Protein AF-A0A933X6I8-F1 (afdb_monomer)

Solvent-accessible surface area (backbone atoms only — not comparable to full-atom values): 7456 Å² total; per-residue (Å²): 131,88,83,74,60,67,27,59,54,29,42,54,49,14,51,57,29,46,43,44,98,87,67,83,50,49,63,68,33,39,30,51,12,43,41,28,41,34,48,11,54,51,46,40,55,40,50,52,53,32,30,73,76,62,46,81,55,74,92,39,49,66,59,36,55,57,55,43,69,71,66,46,74,68,62,52,43,54,55,22,52,53,52,46,39,86,79,57,52,67,71,57,64,68,66,59,66,68,97,65,66,60,67,61,52,22,49,54,20,44,50,52,45,51,33,52,51,50,22,50,42,47,76,68,41,89,83,67,83,73,79,79,133

pLDDT: mean 90.08, std 10.58, range [39.41, 98.38]

Foldseek 3Di:
DPDDQPLVVLLVQLVPLLDDPPDFHDLLSNLSSLLSPLVSLLSVVLLVVLCVVQNDDPVCVVVSVVSSVVDDLVVLLVVLVQLLDPPHDVVVVVVPPPDDPSVVSNVSSVVNNVSSVSNCCSPPPPPDGDGRD

Nearest PDB structures (foldseek):
  7rkf-assembly1_R  TM=2.612E-01  e=5.140E+00  Human betaherpesvirus 5

Radius of gyration: 16.88 Å; Cα contacts (8 Å, |Δi|>4): 118; chains: 1; bounding box: 42×28×51 Å

Sequence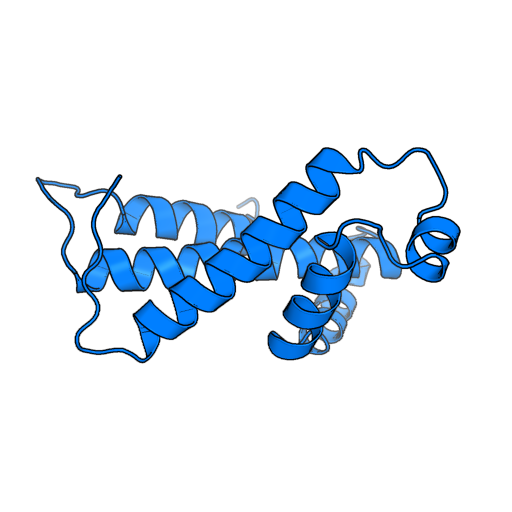 (133 aa):
MKSRALHVDFLLQARKLAARERGSPTQGGLRRATSTAYFALFHFLVDE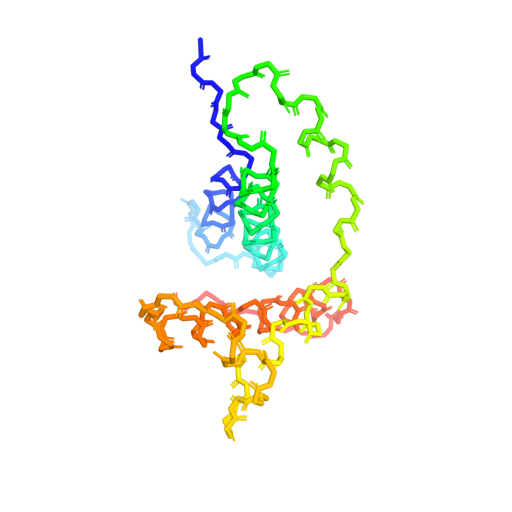AARAHMGSHRARSSARGLLARAFQHTTMVQASKAFSSSPMHPRLQAALGTPVPMELLREVAATFCDLQRARHTADYDPLARFAAD

Secondary structure (DSSP, 8-state):
--PPPHHHHHHHHHHHHHS-SSSSPPHHHHHHHHHHHHHHHHHHHHHHHHHHHH-S-GGGHHHHHHHHTT--HHHHHHHHHHHHSSSPPHHHHHHT-S---HHHHHHHHHHHHHHHHHHHHHHH-TT------

Structure (mmCIF, N/CA/C/O backbone):
data_AF-A0A933X6I8-F1
#
_entry.id   AF-A0A933X6I8-F1
#
loop_
_atom_site.group_PDB
_atom_site.id
_atom_site.type_symbol
_atom_site.label_atom_id
_atom_site.label_alt_id
_atom_site.label_comp_id
_atom_site.label_asym_id
_atom_site.label_entity_id
_atom_site.label_seq_id
_atom_site.pdbx_PDB_ins_code
_atom_site.Cartn_x
_atom_site.Cartn_y
_atom_site.Cartn_z
_atom_site.occupancy
_atom_site.B_iso_or_equiv
_atom_site.auth_seq_id
_atom_site.auth_comp_id
_atom_site.auth_asym_id
_atom_site.auth_atom_id
_atom_site.pdbx_PDB_model_num
ATOM 1 N N . MET A 1 1 ? 24.707 -5.910 10.655 1.00 39.41 1 MET A N 1
ATOM 2 C CA . MET A 1 1 ? 23.226 -5.949 10.694 1.00 39.41 1 MET A CA 1
ATOM 3 C C . MET A 1 1 ? 22.706 -6.160 9.274 1.00 39.41 1 MET A C 1
ATOM 5 O O . MET A 1 1 ? 23.017 -5.341 8.417 1.00 39.41 1 MET A O 1
ATOM 9 N N . LYS A 1 2 ? 22.001 -7.261 8.964 1.00 45.19 2 LYS A N 1
ATOM 10 C CA . LYS A 1 2 ? 21.344 -7.402 7.650 1.00 45.19 2 LYS A CA 1
ATOM 11 C C . LYS A 1 2 ? 20.201 -6.382 7.598 1.00 45.19 2 LYS A C 1
ATOM 13 O O . LYS A 1 2 ? 19.293 -6.455 8.417 1.00 45.19 2 LYS A O 1
ATOM 18 N N . SER A 1 3 ? 20.284 -5.409 6.693 1.00 60.12 3 SER A N 1
ATOM 19 C CA . SER A 1 3 ? 19.200 -4.448 6.463 1.00 60.12 3 SER A CA 1
ATOM 20 C C . SER A 1 3 ? 17.998 -5.209 5.900 1.00 60.12 3 SER A C 1
ATOM 22 O O . SER A 1 3 ? 18.107 -5.867 4.865 1.00 60.12 3 SER A O 1
ATOM 24 N N . ARG A 1 4 ? 16.887 -5.190 6.638 1.00 79.94 4 ARG A N 1
ATOM 25 C CA . ARG A 1 4 ? 15.603 -5.762 6.228 1.00 79.94 4 ARG A CA 1
ATOM 26 C C . ARG A 1 4 ? 14.914 -4.792 5.262 1.00 79.94 4 ARG A C 1
ATOM 28 O O . ARG A 1 4 ? 15.109 -3.584 5.359 1.00 79.94 4 ARG A O 1
ATOM 35 N N . ALA A 1 5 ? 14.164 -5.321 4.296 1.00 89.06 5 ALA A N 1
ATOM 36 C CA . ALA A 1 5 ? 13.440 -4.493 3.337 1.00 89.06 5 ALA A CA 1
ATOM 37 C C . ALA A 1 5 ? 12.276 -3.751 4.016 1.00 89.06 5 ALA A C 1
ATOM 39 O O . ALA A 1 5 ? 11.559 -4.332 4.831 1.00 89.06 5 ALA A O 1
ATOM 40 N N . LEU A 1 6 ? 12.055 -2.492 3.629 1.00 91.19 6 LEU A N 1
ATOM 41 C CA . LEU A 1 6 ? 11.070 -1.600 4.252 1.00 91.19 6 LEU A CA 1
ATOM 42 C C . LEU A 1 6 ? 9.641 -2.174 4.257 1.00 91.19 6 LEU A C 1
ATOM 44 O O . LEU A 1 6 ? 8.928 -2.055 5.249 1.00 91.19 6 LEU A O 1
ATOM 48 N N . HIS A 1 7 ? 9.226 -2.836 3.174 1.00 95.38 7 HIS A N 1
ATOM 49 C CA . HIS A 1 7 ? 7.899 -3.450 3.090 1.00 95.38 7 HIS A CA 1
ATOM 50 C C . HIS A 1 7 ? 7.697 -4.579 4.116 1.00 95.38 7 HIS A C 1
ATOM 52 O O . HIS A 1 7 ? 6.592 -4.751 4.625 1.00 95.38 7 HIS A O 1
ATOM 58 N N . VAL A 1 8 ? 8.760 -5.312 4.477 1.00 96.69 8 VAL A N 1
ATOM 59 C CA . VAL A 1 8 ? 8.704 -6.347 5.524 1.00 96.69 8 VAL A CA 1
ATOM 60 C C . VAL A 1 8 ? 8.524 -5.702 6.894 1.00 96.69 8 VAL A C 1
ATOM 62 O O . VAL A 1 8 ? 7.733 -6.190 7.699 1.00 96.69 8 VAL A O 1
ATOM 65 N N . ASP A 1 9 ? 9.222 -4.596 7.157 1.00 96.38 9 ASP A N 1
ATOM 66 C CA . ASP A 1 9 ? 9.070 -3.860 8.413 1.00 96.38 9 ASP A CA 1
ATOM 67 C C . ASP A 1 9 ? 7.661 -3.282 8.562 1.00 96.38 9 ASP A C 1
ATOM 69 O O . ASP A 1 9 ? 7.052 -3.436 9.622 1.00 96.38 9 ASP A O 1
ATOM 73 N N . PHE A 1 10 ? 7.090 -2.718 7.492 1.00 97.75 10 PHE A N 1
ATOM 74 C CA . PHE A 1 10 ? 5.693 -2.289 7.504 1.00 97.75 10 PHE A CA 1
ATOM 75 C C . PHE A 1 10 ? 4.729 -3.453 7.727 1.00 97.75 10 PHE A C 1
ATOM 77 O O . PHE A 1 10 ? 3.838 -3.336 8.563 1.00 97.75 10 PHE A O 1
ATOM 84 N N . LEU A 1 11 ? 4.914 -4.599 7.067 1.00 97.50 11 LEU A N 1
ATOM 85 C CA . LEU A 1 11 ? 4.022 -5.744 7.265 1.00 97.50 11 LEU A CA 1
ATOM 86 C C . LEU A 1 11 ? 4.055 -6.251 8.715 1.00 97.50 11 LEU A C 1
ATOM 88 O O . LEU A 1 11 ? 3.012 -6.523 9.311 1.00 97.50 11 LEU A O 1
ATOM 92 N N . LEU A 1 12 ? 5.247 -6.348 9.306 1.00 96.06 12 LEU A N 1
ATOM 93 C CA . LEU A 1 12 ? 5.403 -6.730 10.709 1.00 96.06 12 LEU A CA 1
ATOM 94 C C . LEU A 1 12 ? 4.768 -5.700 11.645 1.00 96.06 12 LEU A C 1
ATOM 96 O O . LEU A 1 12 ? 4.102 -6.078 12.607 1.00 96.06 12 LEU A O 1
ATOM 100 N N . GLN A 1 13 ? 4.942 -4.411 11.360 1.00 96.00 13 GLN A N 1
ATOM 101 C CA . GLN A 1 13 ? 4.344 -3.346 12.153 1.00 96.00 13 GLN A CA 1
ATOM 102 C C . GLN A 1 13 ? 2.815 -3.348 12.056 1.00 96.00 13 GLN A C 1
ATOM 104 O O . GLN A 1 13 ? 2.148 -3.196 13.076 1.00 96.00 13 GLN A O 1
ATOM 109 N N . ALA A 1 14 ? 2.250 -3.573 10.868 1.00 96.38 14 ALA A N 1
ATOM 110 C CA . ALA A 1 14 ? 0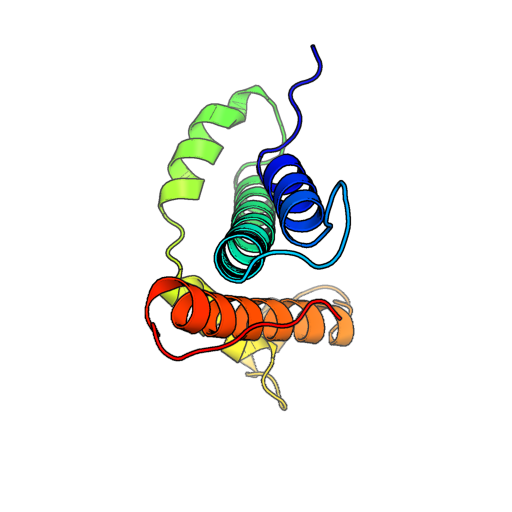.809 -3.698 10.677 1.00 96.38 14 ALA A CA 1
ATOM 111 C C . ALA A 1 14 ? 0.235 -4.840 11.526 1.00 96.38 14 ALA A C 1
ATOM 113 O O . ALA A 1 14 ? -0.734 -4.636 12.251 1.00 96.38 14 ALA A O 1
ATOM 114 N N . ARG A 1 15 ? 0.893 -6.007 11.523 1.00 95.12 15 ARG A N 1
ATOM 115 C CA . ARG A 1 15 ? 0.502 -7.154 12.360 1.00 95.12 15 ARG A CA 1
ATOM 116 C C . ARG A 1 15 ? 0.557 -6.831 13.850 1.00 95.12 15 ARG A C 1
ATOM 118 O O . ARG A 1 15 ? -0.367 -7.174 14.572 1.00 95.12 15 ARG A O 1
ATOM 125 N N . LYS A 1 16 ? 1.606 -6.142 14.308 1.00 93.50 16 LYS A N 1
ATOM 126 C CA . LYS A 1 16 ? 1.722 -5.715 15.713 1.00 93.50 16 LYS A CA 1
ATOM 127 C C . LYS A 1 16 ? 0.637 -4.726 16.124 1.00 93.50 16 LYS A C 1
ATOM 129 O O . LYS A 1 16 ? 0.179 -4.788 17.250 1.00 93.50 16 LYS A O 1
ATOM 134 N N . LEU A 1 17 ? 0.251 -3.816 15.232 1.00 93.44 17 LEU A N 1
ATOM 135 C CA . LEU A 1 17 ? -0.808 -2.835 15.486 1.00 93.44 17 LEU A CA 1
ATOM 136 C C . LEU A 1 17 ? -2.207 -3.468 15.468 1.00 93.44 17 LEU A C 1
ATOM 138 O O . LEU A 1 17 ? -3.096 -3.001 16.180 1.00 93.44 17 LEU A O 1
ATOM 142 N N . ALA A 1 18 ? -2.396 -4.505 14.647 1.00 93.69 18 ALA A N 1
ATOM 143 C CA . ALA A 1 18 ? -3.621 -5.297 14.600 1.00 93.69 18 ALA A CA 1
ATOM 144 C C . ALA A 1 18 ? -3.729 -6.265 15.789 1.00 93.69 18 ALA A C 1
ATOM 146 O O . ALA A 1 18 ? -4.825 -6.539 16.261 1.00 93.69 18 ALA A O 1
ATOM 147 N N . ALA A 1 19 ? -2.606 -6.762 16.305 1.00 89.00 19 ALA A N 1
ATOM 148 C CA . ALA A 1 19 ? -2.564 -7.550 17.528 1.00 89.00 19 ALA A CA 1
ATOM 149 C C . ALA A 1 19 ? -2.643 -6.640 18.769 1.00 89.00 19 ALA A C 1
ATOM 151 O O . ALA A 1 19 ? -2.155 -5.512 18.760 1.00 89.00 19 ALA A O 1
ATOM 152 N N . ARG A 1 20 ? -3.209 -7.120 19.884 1.00 75.75 20 ARG A N 1
ATOM 153 C CA . ARG A 1 20 ? -3.013 -6.460 21.189 1.00 75.75 20 ARG A CA 1
ATOM 154 C C . ARG A 1 20 ? -1.951 -7.221 21.967 1.00 75.75 20 ARG A C 1
ATOM 156 O O . ARG A 1 20 ? -2.011 -8.440 22.066 1.00 75.75 20 ARG A O 1
ATOM 163 N N . GLU A 1 21 ? -1.042 -6.499 22.613 1.00 60.62 21 GLU A N 1
ATOM 164 C CA . GLU A 1 21 ? -0.102 -7.128 23.547 1.00 60.62 21 GLU A CA 1
ATOM 165 C C . GLU A 1 21 ? -0.782 -7.499 24.885 1.00 60.62 21 GLU A C 1
ATOM 167 O O . GLU A 1 21 ? -0.288 -8.383 25.576 1.00 60.62 21 GLU A O 1
ATOM 172 N N . ARG A 1 22 ? -1.950 -6.905 25.224 1.00 66.88 22 ARG A N 1
ATOM 173 C CA . ARG A 1 22 ? -2.861 -7.300 26.335 1.00 66.88 22 ARG A CA 1
ATOM 174 C C . ARG A 1 22 ? -4.359 -6.967 26.038 1.00 66.88 22 ARG A C 1
ATOM 176 O O . ARG A 1 22 ? -4.864 -5.952 26.510 1.00 66.88 22 ARG A O 1
ATOM 183 N N . GLY A 1 23 ? -5.078 -7.751 25.197 1.00 71.88 23 GLY A N 1
ATOM 184 C CA . GLY A 1 23 ? -6.565 -7.751 24.952 1.00 71.88 23 GLY A CA 1
ATOM 185 C C . GLY A 1 23 ? -7.117 -7.433 23.506 1.00 71.88 23 GLY A C 1
ATOM 186 O O . GLY A 1 23 ? -6.567 -7.941 22.554 1.00 71.88 23 GLY A O 1
ATOM 187 N N . SER A 1 24 ? -8.198 -6.651 23.281 1.00 82.00 24 SER A N 1
ATOM 188 C CA . SER A 1 24 ? -8.710 -6.156 21.962 1.00 82.00 24 SER A CA 1
ATOM 189 C C .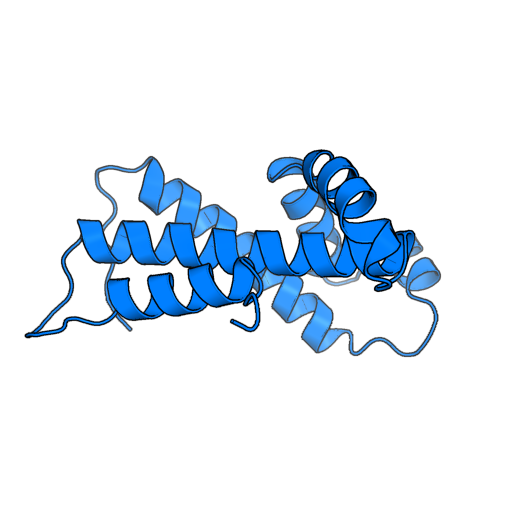 SER A 1 24 ? -8.109 -4.826 21.417 1.00 82.00 24 SER A C 1
ATOM 191 O O . SER A 1 24 ? -8.241 -3.787 22.068 1.00 82.00 24 SER A O 1
ATOM 193 N N . PRO A 1 25 ? -7.462 -4.770 20.241 1.00 88.69 25 PRO A N 1
ATOM 194 C CA . PRO A 1 25 ? -6.769 -3.570 19.725 1.00 88.69 25 PRO A CA 1
ATOM 195 C C . PRO A 1 25 ? -7.644 -2.298 19.695 1.00 88.69 25 PRO A C 1
ATOM 197 O O . PRO A 1 25 ? -8.863 -2.353 19.534 1.00 88.69 25 PRO A O 1
ATOM 200 N N . THR A 1 26 ? -7.027 -1.123 19.877 1.00 92.62 26 THR A N 1
ATOM 201 C CA . THR A 1 26 ? -7.756 0.160 19.849 1.00 92.62 26 THR A CA 1
ATOM 202 C C . THR A 1 26 ? -8.153 0.535 18.420 1.00 92.62 26 THR A C 1
ATOM 204 O O . THR A 1 26 ? -7.492 0.135 17.465 1.00 92.62 26 THR A O 1
ATOM 207 N N . GLN A 1 27 ? -9.180 1.380 18.252 1.00 94.25 27 GLN A N 1
ATOM 208 C CA . GLN A 1 27 ? -9.549 1.905 16.926 1.00 94.25 27 GLN A CA 1
ATOM 209 C C . GLN A 1 27 ? -8.382 2.632 16.243 1.00 94.25 27 GLN A C 1
ATOM 211 O O . GLN A 1 27 ? -8.158 2.452 15.049 1.00 94.25 27 GLN A O 1
ATOM 216 N N . GLY A 1 28 ? -7.598 3.407 17.001 1.00 94.31 28 GLY A N 1
ATOM 217 C CA . GLY A 1 28 ? -6.384 4.041 16.484 1.00 94.31 28 GLY A CA 1
ATOM 218 C C . GLY A 1 28 ? -5.348 3.017 16.011 1.00 94.31 28 GLY A C 1
ATOM 219 O O . GLY A 1 28 ? -4.791 3.170 14.927 1.00 94.31 28 GLY A O 1
ATOM 220 N N . GLY A 1 29 ? -5.137 1.942 16.779 1.00 94.69 29 GLY A N 1
ATOM 221 C CA . GLY A 1 29 ? -4.264 0.829 16.400 1.00 94.69 29 GLY A CA 1
ATOM 222 C C . GLY A 1 29 ? -4.710 0.158 15.103 1.00 94.69 29 GLY A C 1
ATOM 223 O O . GLY A 1 29 ? -3.912 0.046 14.180 1.00 94.69 29 GLY A O 1
ATOM 224 N N . LEU A 1 30 ? -5.995 -0.183 14.985 1.00 95.75 30 LEU A N 1
ATOM 225 C CA . LEU A 1 30 ? -6.570 -0.830 13.800 1.00 95.75 30 LEU A CA 1
ATOM 226 C C . LEU A 1 30 ? -6.519 0.051 12.545 1.00 95.75 30 LEU A C 1
ATOM 228 O O . LEU A 1 30 ? -6.151 -0.420 11.467 1.00 95.75 30 LEU A O 1
ATOM 232 N N . ARG A 1 31 ? -6.812 1.350 12.677 1.00 96.94 31 ARG A N 1
ATOM 233 C CA . ARG A 1 31 ? -6.662 2.316 11.576 1.00 96.94 31 ARG A CA 1
ATOM 234 C C . ARG A 1 31 ? -5.212 2.382 11.107 1.00 96.94 31 ARG A C 1
ATOM 236 O O . ARG A 1 31 ? -4.930 2.236 9.921 1.00 96.94 31 ARG A O 1
ATOM 243 N N . ARG A 1 32 ? -4.268 2.509 12.047 1.00 96.62 32 ARG A N 1
ATOM 244 C CA . ARG A 1 32 ? -2.833 2.521 11.732 1.00 96.62 32 ARG A CA 1
ATOM 245 C C . ARG A 1 32 ? -2.357 1.194 11.154 1.00 96.62 32 ARG A C 1
ATOM 247 O O . ARG A 1 32 ? -1.523 1.224 10.254 1.00 96.62 32 ARG A O 1
ATOM 254 N N . ALA A 1 33 ? -2.869 0.062 11.627 1.00 96.81 33 ALA A N 1
ATOM 255 C CA . ALA A 1 33 ? -2.581 -1.254 11.072 1.00 96.81 33 ALA A CA 1
ATOM 256 C C . ALA A 1 33 ? -3.008 -1.329 9.603 1.00 96.81 33 ALA A C 1
ATOM 258 O O . ALA A 1 33 ? -2.194 -1.688 8.757 1.00 96.81 33 ALA A O 1
ATOM 259 N N . THR A 1 34 ? -4.232 -0.888 9.297 1.00 97.31 34 THR A N 1
ATOM 260 C CA . THR A 1 34 ? -4.796 -0.851 7.939 1.00 97.31 34 THR A CA 1
ATOM 261 C C . THR A 1 34 ? -3.936 -0.008 6.997 1.00 97.31 34 THR A C 1
ATOM 263 O O . THR A 1 34 ? -3.471 -0.498 5.965 1.00 97.31 34 THR A O 1
ATOM 266 N N . SER A 1 35 ? -3.634 1.239 7.373 1.00 97.81 35 SER A N 1
ATOM 267 C CA . SER A 1 35 ? -2.801 2.124 6.548 1.00 97.81 35 SER A CA 1
ATOM 268 C C . SER A 1 35 ? -1.381 1.575 6.378 1.00 97.81 35 SER A C 1
ATOM 270 O O . SER A 1 35 ? -0.789 1.678 5.305 1.00 97.81 35 SER A O 1
ATOM 272 N N . THR A 1 36 ? -0.839 0.929 7.412 1.00 98.06 36 THR A N 1
ATOM 273 C CA . THR A 1 36 ? 0.505 0.336 7.379 1.00 98.06 36 THR A CA 1
ATOM 274 C C . THR A 1 36 ? 0.555 -0.932 6.518 1.00 98.06 36 THR A C 1
ATOM 276 O O . THR A 1 36 ? 1.535 -1.135 5.803 1.00 98.06 36 THR A O 1
ATOM 279 N N . ALA A 1 37 ? -0.499 -1.756 6.512 1.00 98.12 37 ALA A N 1
ATOM 280 C CA . ALA A 1 37 ? -0.622 -2.910 5.620 1.00 98.12 37 ALA A CA 1
ATOM 281 C C . ALA A 1 37 ? -0.656 -2.472 4.147 1.00 98.12 37 ALA A C 1
ATOM 283 O O . ALA A 1 37 ? 0.039 -3.052 3.312 1.00 98.12 37 ALA A O 1
ATOM 284 N N . TYR A 1 38 ? -1.376 -1.386 3.843 1.00 98.38 38 TYR A N 1
ATOM 285 C CA . TYR A 1 38 ? -1.328 -0.766 2.519 1.00 98.38 38 TYR A CA 1
ATOM 286 C C . TYR A 1 38 ? 0.093 -0.328 2.138 1.00 98.38 38 TYR A C 1
ATOM 288 O O . TYR A 1 38 ? 0.565 -0.657 1.049 1.00 98.38 38 TYR A O 1
ATOM 296 N N . PHE A 1 39 ? 0.804 0.379 3.026 1.00 98.00 39 PHE A N 1
ATOM 297 C CA . PHE A 1 39 ? 2.179 0.804 2.745 1.00 98.00 39 PHE A CA 1
ATOM 298 C C . PHE A 1 39 ? 3.130 -0.379 2.547 1.00 98.00 39 PHE A C 1
ATOM 300 O O . PHE A 1 39 ? 4.017 -0.301 1.697 1.00 98.00 39 PHE A O 1
ATOM 307 N N . ALA A 1 40 ? 2.932 -1.488 3.265 1.00 98.25 40 ALA A N 1
ATOM 308 C CA . ALA A 1 40 ? 3.699 -2.709 3.050 1.00 98.25 40 ALA A CA 1
ATOM 309 C C . ALA A 1 40 ? 3.544 -3.221 1.610 1.00 98.25 40 ALA A C 1
ATOM 311 O O . ALA A 1 40 ? 4.544 -3.380 0.911 1.00 98.25 40 ALA A O 1
ATOM 312 N N . LEU A 1 41 ? 2.307 -3.408 1.136 1.00 98.00 41 LEU A N 1
ATOM 313 C CA . LEU A 1 41 ? 2.064 -3.890 -0.225 1.00 98.00 41 LEU A CA 1
ATOM 314 C C . LEU A 1 41 ? 2.530 -2.879 -1.287 1.00 98.00 41 LEU A C 1
ATOM 316 O O . LEU A 1 41 ? 3.156 -3.269 -2.269 1.00 98.00 41 LEU A O 1
ATOM 320 N N . PHE A 1 42 ? 2.301 -1.580 -1.068 1.00 98.00 42 PHE A N 1
ATOM 321 C CA . PHE A 1 42 ? 2.793 -0.518 -1.950 1.00 98.00 42 PHE A CA 1
ATOM 322 C C . PHE A 1 42 ? 4.313 -0.577 -2.117 1.00 98.00 42 PHE A C 1
ATOM 324 O O . PHE A 1 42 ? 4.809 -0.666 -3.239 1.00 98.00 42 PHE A O 1
ATOM 331 N N . HIS A 1 43 ? 5.064 -0.588 -1.015 1.00 97.25 43 HIS A N 1
ATOM 332 C CA . HIS A 1 43 ? 6.523 -0.619 -1.078 1.00 97.25 43 HIS A CA 1
ATOM 333 C C . HIS A 1 43 ? 7.077 -1.953 -1.583 1.00 97.25 43 HIS A C 1
ATOM 335 O O . HIS A 1 43 ? 8.175 -1.965 -2.135 1.00 97.25 43 HIS A O 1
ATOM 341 N N . PHE A 1 44 ? 6.344 -3.057 -1.419 1.00 97.44 44 PHE A N 1
ATOM 342 C CA . PHE A 1 44 ? 6.697 -4.333 -2.035 1.00 97.44 44 PHE A CA 1
ATOM 343 C C . PHE A 1 44 ? 6.608 -4.241 -3.563 1.00 97.44 44 PHE A C 1
ATOM 345 O O . PHE A 1 44 ? 7.609 -4.450 -4.241 1.00 97.44 44 PHE A O 1
ATOM 352 N N . LEU A 1 45 ? 5.456 -3.829 -4.103 1.00 96.88 45 LEU A N 1
ATOM 353 C CA . LEU A 1 45 ? 5.255 -3.718 -5.553 1.00 96.88 45 LEU A CA 1
ATOM 354 C C . LEU A 1 45 ? 6.210 -2.706 -6.201 1.00 96.88 45 LEU A C 1
ATOM 356 O O . LEU A 1 45 ? 6.705 -2.943 -7.301 1.00 96.88 45 LEU A O 1
ATOM 360 N N . VAL A 1 46 ? 6.503 -1.597 -5.517 1.00 97.12 46 VAL A N 1
ATOM 361 C CA . VAL A 1 46 ? 7.484 -0.607 -5.987 1.00 97.12 46 VAL A CA 1
ATOM 362 C C . VAL A 1 46 ? 8.905 -1.180 -6.009 1.00 97.12 46 VAL A C 1
ATOM 364 O O . VAL A 1 46 ? 9.632 -0.937 -6.973 1.00 97.12 46 VAL A O 1
ATOM 367 N N . ASP A 1 47 ? 9.317 -1.940 -4.986 1.00 95.81 47 ASP A N 1
ATOM 368 C CA . ASP A 1 47 ? 10.645 -2.575 -4.965 1.00 95.81 47 ASP A CA 1
ATOM 369 C C . ASP A 1 47 ? 10.770 -3.622 -6.081 1.00 95.81 47 ASP A C 1
ATOM 371 O O . ASP A 1 47 ? 11.751 -3.600 -6.826 1.00 95.81 47 ASP A O 1
ATOM 375 N N . GLU A 1 48 ? 9.753 -4.469 -6.268 1.00 95.19 48 GLU A N 1
ATOM 376 C CA . GLU A 1 48 ? 9.710 -5.460 -7.351 1.00 95.19 48 GLU A CA 1
ATOM 377 C C . GLU A 1 48 ? 9.764 -4.796 -8.732 1.00 95.19 48 GLU A C 1
ATOM 379 O O . GLU A 1 48 ? 10.600 -5.153 -9.565 1.00 95.19 48 GLU A O 1
ATOM 384 N N . ALA A 1 49 ? 8.959 -3.756 -8.964 1.00 94.75 49 ALA A N 1
ATOM 385 C CA . ALA A 1 49 ? 8.980 -3.022 -10.224 1.00 94.75 49 ALA A CA 1
ATOM 386 C C . ALA A 1 49 ? 10.343 -2.354 -10.470 1.00 94.75 49 ALA A C 1
ATOM 388 O O . ALA A 1 49 ? 10.893 -2.443 -11.571 1.00 94.75 49 ALA A O 1
ATOM 389 N N . ALA A 1 50 ? 10.941 -1.726 -9.454 1.00 95.94 50 ALA A N 1
ATOM 390 C CA . ALA A 1 50 ? 12.247 -1.089 -9.592 1.00 95.94 50 ALA A CA 1
ATOM 391 C C . ALA A 1 50 ? 13.373 -2.105 -9.858 1.00 95.94 50 ALA A C 1
ATOM 393 O O . ALA A 1 50 ? 14.296 -1.823 -10.631 1.00 95.94 50 ALA A O 1
ATOM 394 N N . ARG A 1 51 ? 13.303 -3.295 -9.250 1.00 94.94 51 ARG A N 1
ATOM 395 C CA . ARG A 1 51 ? 14.229 -4.410 -9.506 1.00 94.94 51 ARG A CA 1
ATOM 396 C C . ARG A 1 51 ? 14.055 -4.996 -10.897 1.00 94.94 51 ARG A C 1
ATOM 398 O O . ARG A 1 51 ? 15.067 -5.280 -11.530 1.00 94.94 51 ARG A O 1
ATOM 405 N N . ALA A 1 52 ? 12.826 -5.129 -11.384 1.00 93.12 52 ALA A N 1
ATOM 406 C CA . ALA A 1 52 ? 12.563 -5.600 -12.739 1.00 93.12 52 ALA A CA 1
ATOM 407 C C . ALA A 1 52 ? 13.176 -4.660 -13.795 1.00 93.12 52 ALA A C 1
ATOM 409 O O . ALA A 1 52 ? 13.765 -5.128 -14.763 1.00 93.12 52 ALA A O 1
ATOM 410 N N . HIS A 1 53 ? 13.121 -3.340 -13.575 1.00 93.31 53 HIS A N 1
ATOM 411 C CA . HIS A 1 53 ? 13.631 -2.351 -14.536 1.00 93.31 53 HIS A CA 1
ATOM 412 C C . HIS A 1 53 ? 15.144 -2.113 -14.452 1.00 93.31 53 HIS A C 1
ATOM 414 O O . HIS A 1 53 ? 15.791 -1.860 -15.464 1.00 93.31 53 HIS A O 1
ATOM 420 N N . MET A 1 54 ? 15.729 -2.145 -13.251 1.00 93.81 54 MET A N 1
ATOM 421 C CA . MET A 1 54 ? 17.133 -1.756 -13.038 1.00 93.81 54 MET A CA 1
ATOM 422 C C . MET A 1 54 ? 18.006 -2.867 -12.454 1.00 93.81 54 MET A C 1
ATOM 424 O O . MET A 1 54 ? 19.184 -2.643 -12.159 1.00 93.81 54 MET A O 1
ATOM 428 N N . GLY A 1 55 ? 17.466 -4.070 -12.289 1.00 93.88 55 GLY A N 1
ATOM 429 C CA . GLY A 1 55 ? 18.138 -5.203 -11.668 1.00 93.88 55 GLY A CA 1
ATOM 430 C C . GLY A 1 55 ? 18.291 -5.077 -10.148 1.00 93.88 55 GLY A C 1
ATOM 431 O O . GLY A 1 55 ? 18.157 -4.009 -9.541 1.00 93.88 55 GLY A O 1
ATOM 432 N N . SER A 1 56 ? 18.644 -6.197 -9.517 1.00 93.31 56 SER A N 1
ATOM 433 C CA . SER A 1 56 ? 18.758 -6.325 -8.054 1.00 93.31 56 SER A CA 1
ATOM 434 C C . SER A 1 56 ? 20.154 -6.033 -7.489 1.00 93.31 56 SER A C 1
ATOM 436 O O . SER A 1 56 ? 20.332 -6.047 -6.270 1.00 93.31 56 SER A O 1
ATOM 438 N N . HIS A 1 57 ? 21.148 -5.727 -8.333 1.00 93.88 57 HIS A N 1
ATOM 439 C CA . HIS A 1 57 ? 22.524 -5.491 -7.882 1.00 93.88 57 HIS A CA 1
ATOM 440 C C . HIS A 1 57 ? 22.606 -4.324 -6.880 1.00 93.88 57 HIS A C 1
ATOM 442 O O . HIS A 1 57 ? 21.926 -3.302 -7.038 1.00 93.88 57 HIS A O 1
ATOM 448 N N . ARG A 1 58 ? 23.449 -4.452 -5.844 1.00 89.94 58 ARG A N 1
ATOM 449 C CA . ARG A 1 58 ? 23.565 -3.455 -4.762 1.00 89.94 58 ARG A CA 1
ATOM 450 C C . ARG A 1 58 ? 23.972 -2.077 -5.281 1.00 89.94 58 ARG A C 1
ATOM 452 O O . ARG A 1 58 ? 23.408 -1.092 -4.826 1.00 89.94 58 ARG A O 1
ATOM 459 N N . ALA A 1 59 ? 24.859 -2.008 -6.274 1.00 93.81 59 ALA A N 1
ATOM 460 C CA . ALA A 1 59 ? 25.296 -0.739 -6.869 1.00 93.81 59 ALA A CA 1
ATOM 461 C C . ALA A 1 59 ? 24.146 0.089 -7.482 1.00 93.81 59 ALA A C 1
ATOM 463 O O . ALA A 1 59 ? 24.276 1.295 -7.649 1.00 93.81 59 ALA A O 1
ATOM 464 N N . ARG A 1 60 ? 23.000 -0.539 -7.791 1.00 93.69 60 ARG A N 1
ATOM 465 C CA . ARG A 1 60 ? 21.813 0.127 -8.350 1.00 93.69 60 ARG A CA 1
ATOM 466 C C . ARG A 1 60 ? 20.833 0.614 -7.267 1.00 93.69 60 ARG A C 1
ATOM 468 O O . ARG A 1 60 ? 19.764 1.106 -7.611 1.00 93.69 60 ARG A O 1
ATOM 475 N N . SER A 1 61 ? 21.145 0.486 -5.969 1.00 91.19 61 SER A N 1
ATOM 476 C CA . SER A 1 61 ? 20.198 0.805 -4.883 1.00 91.19 61 SER A CA 1
ATOM 477 C C . SER A 1 61 ? 19.740 2.262 -4.881 1.00 91.19 61 SER A C 1
ATOM 479 O O . SER A 1 61 ? 18.550 2.516 -4.725 1.00 91.19 61 SER A O 1
ATOM 481 N N . SER A 1 62 ? 20.651 3.214 -5.097 1.00 93.00 62 SER A N 1
ATOM 482 C CA . SER A 1 62 ? 20.306 4.641 -5.130 1.00 93.00 62 SER A CA 1
ATOM 483 C C . SER A 1 62 ? 19.429 4.979 -6.336 1.00 93.00 62 SER A C 1
ATOM 485 O O . SER A 1 62 ? 18.430 5.677 -6.190 1.00 93.00 62 SER A O 1
ATOM 487 N N . ALA A 1 63 ? 19.735 4.406 -7.505 1.00 94.38 63 ALA A N 1
ATOM 488 C CA . ALA A 1 63 ? 18.898 4.541 -8.695 1.00 94.38 63 ALA A CA 1
ATOM 489 C C . ALA A 1 63 ? 17.493 3.957 -8.463 1.00 94.38 63 ALA A C 1
ATOM 491 O O . ALA A 1 63 ? 16.505 4.614 -8.780 1.00 94.38 63 ALA A O 1
ATOM 492 N N . ARG A 1 64 ? 17.383 2.777 -7.823 1.00 95.00 64 ARG A N 1
ATOM 493 C CA . ARG A 1 64 ? 16.086 2.194 -7.415 1.00 95.00 64 ARG A CA 1
ATOM 494 C C . ARG A 1 64 ? 15.320 3.104 -6.466 1.00 95.00 64 ARG A C 1
ATOM 496 O O . ARG A 1 64 ? 14.120 3.255 -6.646 1.00 95.00 64 ARG A O 1
ATOM 503 N N . GLY A 1 65 ? 16.000 3.759 -5.527 1.00 92.50 65 GLY A N 1
ATOM 504 C CA . GLY A 1 65 ? 15.386 4.763 -4.657 1.00 92.50 65 GLY A CA 1
ATOM 505 C C . GLY A 1 65 ? 14.811 5.959 -5.423 1.00 92.50 65 GLY A C 1
ATOM 506 O O . GLY A 1 65 ? 13.723 6.423 -5.094 1.00 92.50 65 GLY A O 1
ATOM 507 N N . LEU A 1 66 ? 15.496 6.432 -6.469 1.00 95.19 66 LEU A N 1
ATOM 508 C CA . LEU A 1 66 ? 14.990 7.509 -7.328 1.00 95.19 66 LEU A CA 1
ATOM 509 C C . LEU A 1 66 ? 13.781 7.058 -8.156 1.00 95.19 66 LEU A C 1
ATOM 511 O O . LEU A 1 66 ? 12.762 7.745 -8.155 1.00 95.19 66 LEU A O 1
ATOM 515 N N . LEU A 1 67 ? 13.854 5.886 -8.796 1.00 95.94 67 LEU A N 1
ATOM 516 C CA . LEU A 1 67 ? 12.732 5.336 -9.564 1.00 95.94 67 LEU A CA 1
ATOM 517 C C . LEU A 1 67 ? 11.518 5.050 -8.672 1.00 95.94 67 LEU A C 1
ATOM 519 O O . LEU A 1 67 ? 10.393 5.339 -9.064 1.00 95.94 67 LEU A O 1
ATOM 523 N N . ALA A 1 68 ? 11.734 4.553 -7.452 1.00 94.81 68 ALA A N 1
ATOM 524 C CA . ALA A 1 68 ? 10.669 4.288 -6.489 1.00 94.81 68 ALA A CA 1
ATOM 525 C C . ALA A 1 68 ? 9.809 5.532 -6.197 1.00 94.81 68 ALA A C 1
ATOM 527 O O . ALA A 1 68 ? 8.607 5.408 -5.982 1.00 94.81 68 ALA A O 1
ATOM 528 N N . ARG A 1 69 ? 10.395 6.737 -6.246 1.00 94.69 69 ARG A N 1
ATOM 529 C CA . ARG A 1 69 ? 9.670 8.005 -6.046 1.00 94.69 69 ARG A CA 1
ATOM 530 C C . ARG A 1 69 ? 8.759 8.387 -7.213 1.00 94.69 69 ARG A C 1
ATOM 532 O O . ARG A 1 69 ? 7.894 9.236 -7.028 1.00 94.69 69 ARG A O 1
ATOM 539 N N . ALA A 1 70 ? 8.947 7.795 -8.392 1.00 96.00 70 ALA A N 1
ATOM 540 C CA . ALA A 1 70 ? 8.087 8.039 -9.548 1.00 96.00 70 ALA A CA 1
ATOM 541 C C . ALA A 1 70 ? 6.736 7.309 -9.440 1.00 96.00 70 ALA A C 1
ATOM 543 O O . ALA A 1 70 ? 5.788 7.656 -10.143 1.00 96.00 70 ALA A O 1
ATOM 544 N N . PHE A 1 71 ? 6.624 6.312 -8.557 1.00 96.94 71 PHE A N 1
ATOM 545 C CA . PHE A 1 71 ? 5.383 5.577 -8.354 1.00 96.94 71 PHE A CA 1
ATOM 546 C C . PHE A 1 71 ? 4.3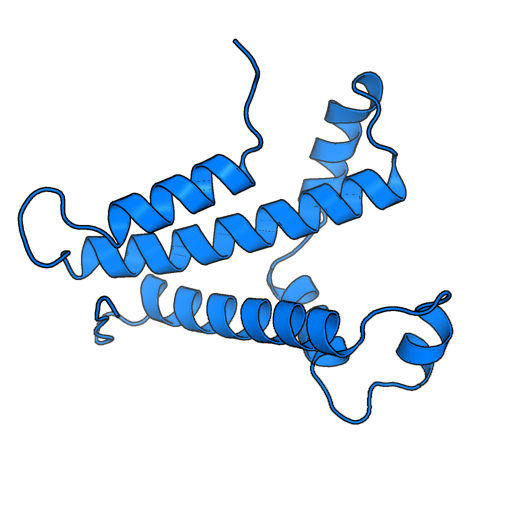98 6.386 -7.512 1.00 96.94 71 PHE A C 1
ATOM 548 O O . PHE A 1 71 ? 4.691 6.799 -6.392 1.00 96.94 71 PHE A O 1
ATOM 555 N N . GLN A 1 72 ? 3.197 6.577 -8.053 1.00 97.38 72 GLN A N 1
ATOM 556 C CA . GLN A 1 72 ? 2.110 7.299 -7.400 1.00 97.38 72 GLN A CA 1
ATOM 557 C C . GLN A 1 72 ? 0.984 6.339 -7.012 1.00 97.38 72 GLN A C 1
ATOM 559 O O . GLN A 1 72 ? 0.576 5.490 -7.806 1.00 97.38 72 GLN A O 1
ATOM 564 N N . HIS A 1 73 ? 0.429 6.518 -5.811 1.00 95.25 73 HIS A N 1
ATOM 565 C CA . HIS A 1 73 ? -0.674 5.707 -5.280 1.00 95.25 73 HIS A CA 1
ATOM 566 C C . HIS A 1 73 ? -1.890 5.651 -6.218 1.00 95.25 73 HIS A C 1
ATOM 568 O O . HIS A 1 73 ? -2.498 4.598 -6.403 1.00 95.25 73 HIS A O 1
ATOM 574 N N . THR A 1 74 ? -2.267 6.785 -6.812 1.00 94.94 74 THR A N 1
ATOM 575 C CA . THR A 1 74 ? -3.392 6.881 -7.753 1.00 94.94 74 THR A CA 1
ATOM 576 C C . THR A 1 74 ? -3.106 6.115 -9.039 1.00 94.94 74 THR A C 1
ATOM 578 O O . THR A 1 74 ? -3.930 5.320 -9.472 1.00 94.94 74 THR A O 1
ATOM 581 N N . THR A 1 75 ? -1.924 6.275 -9.626 1.00 96.12 75 THR A N 1
ATOM 582 C CA . THR A 1 75 ? -1.545 5.551 -10.847 1.00 96.12 75 THR A CA 1
ATOM 583 C C . THR A 1 75 ? -1.508 4.041 -10.617 1.00 96.12 75 THR A C 1
ATOM 585 O O . THR A 1 75 ? -2.049 3.279 -11.417 1.00 96.12 75 THR A O 1
ATOM 588 N N . MET A 1 76 ? -0.951 3.594 -9.488 1.00 96.44 76 MET A N 1
ATOM 589 C CA . MET A 1 76 ? -0.880 2.169 -9.152 1.00 96.44 76 MET A CA 1
ATOM 590 C C . MET A 1 76 ? -2.257 1.533 -8.938 1.00 96.44 76 MET A C 1
ATOM 592 O O . MET A 1 76 ? -2.469 0.398 -9.367 1.00 96.44 76 MET A O 1
ATOM 596 N N . VAL A 1 77 ? -3.219 2.247 -8.337 1.00 95.38 77 VAL A N 1
ATOM 597 C CA . VAL A 1 77 ? -4.579 1.701 -8.176 1.00 95.38 77 VAL A CA 1
ATOM 598 C C . VAL A 1 77 ? -5.296 1.570 -9.515 1.00 95.38 77 VAL A C 1
ATOM 600 O O . VAL A 1 77 ? -6.001 0.591 -9.731 1.00 95.38 77 VAL A O 1
ATOM 603 N N . GLN A 1 78 ? -5.100 2.517 -10.440 1.00 93.19 78 GLN A N 1
ATOM 604 C CA . GLN A 1 78 ? -5.699 2.426 -11.775 1.00 93.19 78 GLN A CA 1
ATOM 605 C C . GLN A 1 78 ? -5.093 1.278 -12.584 1.00 93.19 78 GLN A C 1
ATOM 607 O O . GLN A 1 78 ? -5.833 0.529 -13.218 1.00 93.19 78 GLN A O 1
ATOM 612 N N . ALA A 1 79 ? -3.773 1.083 -12.500 1.00 91.69 79 ALA A N 1
ATOM 613 C CA . ALA A 1 79 ? -3.121 -0.081 -13.090 1.00 91.69 79 ALA A CA 1
ATOM 614 C C . ALA A 1 79 ? -3.682 -1.387 -12.502 1.00 91.69 79 ALA A C 1
ATOM 616 O O . ALA A 1 79 ? -4.070 -2.278 -13.250 1.00 91.69 79 ALA A O 1
ATOM 617 N N . SER A 1 80 ? -3.815 -1.468 -11.175 1.00 93.56 80 SER A N 1
ATOM 618 C CA . SER A 1 80 ? -4.354 -2.650 -10.487 1.00 93.56 80 SER A CA 1
ATOM 619 C C . SER A 1 80 ? -5.789 -2.972 -10.925 1.00 93.56 80 SER A C 1
ATOM 621 O O . SER A 1 80 ? -6.087 -4.120 -11.237 1.00 93.56 80 SER A O 1
ATOM 623 N N . LYS A 1 81 ? -6.666 -1.970 -11.069 1.00 92.00 81 LYS A N 1
ATOM 624 C CA . LYS A 1 81 ? -8.035 -2.178 -11.583 1.00 92.00 81 LYS A CA 1
ATOM 625 C C . LYS A 1 81 ? -8.073 -2.822 -12.970 1.00 92.00 81 LYS A C 1
ATOM 627 O O . LYS A 1 81 ? -8.972 -3.606 -13.252 1.00 92.00 81 LYS A O 1
ATOM 632 N N . ALA A 1 82 ? -7.109 -2.504 -13.832 1.00 87.62 82 ALA A N 1
ATOM 633 C CA . ALA A 1 82 ? -7.032 -3.093 -15.166 1.00 87.62 82 ALA A CA 1
ATOM 634 C C . ALA A 1 82 ? -6.600 -4.573 -15.141 1.00 87.62 82 ALA A C 1
ATOM 636 O O . ALA A 1 82 ? -6.913 -5.319 -16.068 1.00 87.62 82 ALA A O 1
ATOM 637 N N . PHE A 1 83 ? -5.906 -5.002 -14.080 1.00 86.50 83 PHE A N 1
ATOM 638 C CA . PHE A 1 83 ? -5.536 -6.402 -13.860 1.00 86.50 83 PHE A CA 1
ATOM 639 C C . PHE A 1 83 ? -6.609 -7.207 -13.121 1.00 86.50 83 PHE A C 1
ATOM 641 O O . PHE A 1 83 ? -6.704 -8.411 -13.345 1.00 86.50 83 PHE A O 1
ATOM 648 N N . SER A 1 84 ? -7.424 -6.572 -12.272 1.00 83.62 84 SER A N 1
ATOM 649 C CA . SER A 1 84 ? -8.514 -7.245 -11.554 1.00 83.62 84 SER A CA 1
ATOM 650 C C . SER A 1 84 ? -9.811 -7.367 -12.364 1.00 83.62 84 SER A C 1
ATOM 652 O O . SER A 1 84 ? -10.704 -8.113 -11.965 1.00 83.62 84 SER A O 1
ATOM 654 N N . SER A 1 85 ? -9.936 -6.681 -13.507 1.00 78.75 85 SER A N 1
ATOM 655 C CA . SER A 1 85 ? -11.120 -6.771 -14.366 1.00 78.75 85 SER A CA 1
ATOM 656 C C . SER A 1 85 ? -11.232 -8.125 -15.081 1.00 78.75 85 SER A C 1
ATOM 658 O O . SER A 1 85 ? -10.236 -8.705 -15.525 1.00 78.75 85 SER A O 1
ATOM 660 N N . SER A 1 86 ? -12.467 -8.602 -15.263 1.00 73.56 86 SER A N 1
ATOM 661 C CA . SER A 1 86 ? -12.779 -9.774 -16.087 1.00 73.56 86 SER A CA 1
ATOM 662 C C . SER A 1 86 ? -13.849 -9.420 -17.135 1.00 73.56 86 SER A C 1
ATOM 664 O O . SER A 1 86 ? -14.933 -8.990 -16.739 1.00 73.56 86 SER A O 1
ATOM 666 N N . PRO A 1 87 ? -13.578 -9.574 -18.449 1.00 75.12 87 PRO A N 1
ATOM 667 C CA . PRO A 1 87 ? -12.301 -9.990 -19.033 1.00 75.12 87 PRO A CA 1
ATOM 668 C C . PRO A 1 87 ? -11.200 -8.922 -18.876 1.00 75.12 87 PRO A C 1
ATOM 670 O O . PRO A 1 87 ? -11.464 -7.733 -18.686 1.00 75.12 87 PRO A O 1
ATOM 673 N N . MET A 1 88 ? -9.941 -9.358 -18.947 1.00 76.50 88 MET A N 1
ATOM 674 C CA . MET A 1 88 ? -8.786 -8.457 -18.941 1.00 76.50 88 MET A CA 1
ATOM 675 C C . MET A 1 88 ? -8.684 -7.708 -20.273 1.00 76.50 88 MET A C 1
ATOM 677 O O . MET A 1 88 ? -9.022 -8.249 -21.325 1.00 76.50 88 MET A O 1
ATOM 681 N N . HIS A 1 89 ? -8.169 -6.477 -20.246 1.00 78.69 89 HIS A N 1
ATOM 682 C CA . HIS A 1 89 ? -7.958 -5.711 -21.469 1.00 78.69 89 HIS A CA 1
ATOM 683 C C . HIS A 1 89 ? -6.984 -6.439 -22.432 1.00 78.69 89 HIS A C 1
ATOM 685 O O . HIS A 1 89 ? -5.870 -6.772 -22.014 1.00 78.69 89 HIS A O 1
ATOM 691 N N . PRO A 1 90 ? -7.314 -6.617 -23.730 1.00 79.44 90 PRO A N 1
ATOM 692 C CA . PRO A 1 90 ? -6.512 -7.424 -24.662 1.00 79.44 90 PRO A CA 1
ATOM 693 C C . PRO A 1 90 ? -5.039 -7.006 -24.777 1.00 79.44 90 PRO A C 1
ATOM 695 O O . PRO A 1 90 ? -4.153 -7.848 -24.878 1.00 79.44 90 PRO A O 1
ATOM 698 N N . ARG A 1 91 ? -4.748 -5.697 -24.703 1.00 82.81 91 ARG A N 1
ATOM 699 C CA . ARG A 1 91 ? -3.358 -5.195 -24.721 1.00 82.81 91 ARG A CA 1
ATOM 700 C C . ARG A 1 91 ? -2.538 -5.648 -23.511 1.00 82.81 91 ARG A C 1
ATOM 702 O O . ARG A 1 91 ? -1.347 -5.882 -23.660 1.00 82.81 91 ARG A O 1
ATOM 709 N N . LEU A 1 92 ? -3.156 -5.766 -22.334 1.00 79.62 92 LEU A N 1
ATOM 710 C CA . LEU A 1 92 ? -2.470 -6.269 -21.140 1.00 79.62 92 LEU A CA 1
ATOM 711 C C . LEU A 1 92 ? -2.208 -7.764 -21.276 1.00 79.62 92 LEU A C 1
ATOM 713 O O . LEU A 1 92 ? -1.102 -8.212 -21.005 1.00 79.62 92 LEU A O 1
ATOM 717 N N . GLN A 1 93 ? -3.190 -8.512 -21.781 1.00 77.75 93 GLN A N 1
ATOM 718 C CA . GLN A 1 93 ? -3.033 -9.939 -22.043 1.00 77.75 93 GLN A CA 1
ATOM 719 C C . GLN A 1 93 ? -1.894 -10.220 -23.035 1.00 77.75 93 GLN A C 1
ATOM 721 O O . GLN A 1 93 ? -1.082 -11.104 -22.789 1.00 77.75 93 GLN A O 1
ATOM 726 N N . ALA A 1 94 ? -1.784 -9.429 -24.106 1.00 81.88 94 ALA A N 1
ATOM 727 C CA . ALA A 1 94 ? -0.680 -9.531 -25.060 1.00 81.88 94 ALA A CA 1
ATOM 728 C C . ALA A 1 94 ? 0.683 -9.139 -24.454 1.00 81.88 94 ALA A C 1
ATOM 730 O O . ALA A 1 94 ? 1.708 -9.703 -24.828 1.00 81.88 94 ALA A O 1
ATOM 731 N N . ALA A 1 95 ? 0.707 -8.184 -23.518 1.00 82.81 95 ALA A N 1
ATOM 732 C CA . ALA A 1 95 ? 1.934 -7.703 -22.884 1.00 82.81 95 ALA A CA 1
ATOM 733 C C . ALA A 1 95 ? 2.481 -8.637 -21.790 1.00 82.81 95 ALA A C 1
ATOM 735 O O . ALA A 1 95 ? 3.676 -8.591 -21.505 1.00 82.81 95 ALA A O 1
ATOM 736 N N . LEU A 1 96 ? 1.636 -9.469 -21.170 1.00 78.00 96 LEU A N 1
ATOM 737 C CA . LEU A 1 96 ? 2.012 -10.309 -20.024 1.00 78.00 96 LEU A CA 1
ATOM 738 C C . LEU A 1 96 ? 2.976 -11.463 -20.361 1.00 78.00 96 LEU A C 1
ATOM 740 O O . LEU A 1 96 ? 3.498 -12.095 -19.445 1.00 78.00 96 LEU A O 1
ATOM 744 N N . GLY A 1 97 ? 3.306 -11.685 -21.636 1.00 71.69 97 GLY A N 1
ATOM 745 C CA . GLY A 1 97 ? 4.347 -12.635 -22.033 1.00 71.69 97 GLY A CA 1
ATOM 746 C C . GLY A 1 97 ? 4.066 -14.058 -21.538 1.00 71.69 97 GLY A C 1
ATOM 747 O O . GLY A 1 97 ? 2.950 -14.538 -21.671 1.00 71.69 97 GLY A O 1
ATOM 748 N N . THR A 1 98 ? 5.090 -14.740 -21.015 1.00 63.25 98 THR A N 1
ATOM 749 C CA . THR A 1 98 ? 5.075 -16.100 -20.422 1.00 63.25 98 THR A CA 1
ATOM 750 C C . THR A 1 98 ? 3.815 -16.454 -19.614 1.00 63.25 98 THR A C 1
ATOM 752 O O . THR A 1 98 ? 3.134 -15.548 -19.153 1.00 63.25 98 THR A O 1
ATOM 755 N N . PRO A 1 99 ? 3.529 -17.740 -19.321 1.00 73.25 99 PRO A N 1
ATOM 756 C CA . PRO A 1 99 ? 2.371 -18.112 -18.506 1.00 73.25 99 PRO A CA 1
ATOM 757 C C . PRO A 1 99 ? 2.404 -17.426 -17.130 1.00 73.25 99 PRO A C 1
ATOM 759 O O . PRO A 1 99 ? 3.127 -17.842 -16.227 1.00 73.25 99 PRO A O 1
ATOM 762 N N . VAL A 1 100 ? 1.630 -16.351 -16.975 1.00 78.19 100 VAL A N 1
ATOM 763 C CA . VAL A 1 100 ? 1.438 -15.669 -15.697 1.00 78.19 100 VAL A CA 1
ATOM 764 C C . VAL A 1 100 ? 0.282 -16.360 -14.978 1.00 78.19 100 VAL A C 1
ATOM 766 O O . VAL A 1 100 ? -0.763 -16.583 -15.598 1.00 78.19 100 VAL A O 1
ATOM 769 N N . PRO A 1 101 ? 0.414 -16.699 -13.683 1.00 86.88 101 PRO A N 1
ATOM 770 C CA . PRO A 1 101 ? -0.699 -17.207 -12.893 1.00 86.88 101 PRO A CA 1
ATOM 771 C C . PRO A 1 101 ? -1.736 -16.090 -12.708 1.00 86.88 101 PRO A C 1
ATOM 773 O O . PRO A 1 101 ? -1.694 -15.323 -11.748 1.00 86.88 101 PRO A O 1
ATOM 776 N N . MET A 1 102 ? -2.654 -15.982 -13.672 1.00 84.69 102 MET A N 1
ATOM 777 C CA . MET A 1 102 ? -3.611 -14.877 -13.784 1.00 84.69 102 MET A CA 1
ATOM 778 C C . MET A 1 102 ? -4.473 -14.709 -12.540 1.00 84.69 102 MET A C 1
ATOM 780 O O . MET A 1 102 ? -4.828 -13.586 -12.200 1.00 84.69 102 MET A O 1
ATOM 784 N N . GLU A 1 103 ? -4.783 -15.808 -11.858 1.00 88.44 103 GLU A N 1
ATOM 785 C CA . GLU A 1 103 ? -5.570 -15.773 -10.631 1.00 88.44 103 GLU A CA 1
ATOM 786 C C . GLU A 1 103 ? -4.826 -15.064 -9.497 1.00 88.44 103 GLU A C 1
ATOM 788 O O . GLU A 1 103 ? -5.359 -14.128 -8.909 1.00 88.44 103 GLU A O 1
ATOM 793 N N . LEU A 1 104 ? -3.550 -15.401 -9.284 1.00 89.81 104 LEU A N 1
ATOM 794 C CA . LEU A 1 104 ? -2.707 -14.716 -8.301 1.00 89.81 104 LEU A CA 1
ATOM 795 C C . LEU A 1 104 ? -2.522 -13.237 -8.657 1.00 89.81 104 LEU A C 1
ATOM 797 O O . LEU A 1 104 ? -2.531 -12.376 -7.781 1.00 89.81 104 LEU A O 1
ATOM 801 N N . LEU A 1 105 ? -2.377 -12.917 -9.948 1.00 89.44 105 LEU A N 1
ATOM 802 C CA . LEU A 1 105 ? -2.258 -11.526 -10.387 1.00 89.44 105 LEU A CA 1
ATOM 803 C C . LEU A 1 105 ? -3.536 -10.726 -10.090 1.00 89.44 105 LEU A C 1
ATOM 805 O O . LEU A 1 105 ? -3.450 -9.592 -9.615 1.00 89.44 105 LEU A O 1
ATOM 809 N N . ARG A 1 106 ? -4.713 -11.315 -10.337 1.00 90.81 106 ARG A N 1
ATOM 810 C CA . ARG A 1 106 ? -6.006 -10.706 -9.994 1.00 90.81 106 ARG A CA 1
ATOM 811 C C . ARG A 1 106 ? -6.156 -10.524 -8.494 1.00 90.81 106 ARG A C 1
ATOM 813 O O . ARG A 1 106 ? -6.576 -9.450 -8.075 1.00 90.81 106 ARG A O 1
ATOM 820 N N . GLU A 1 107 ? -5.785 -11.527 -7.704 1.00 93.69 107 GLU A N 1
ATOM 821 C CA . GLU A 1 107 ? -5.850 -11.475 -6.244 1.00 93.69 107 GLU A CA 1
ATOM 822 C C . GLU A 1 107 ? -4.978 -10.342 -5.691 1.00 93.69 107 GLU A C 1
ATOM 824 O O . GLU A 1 107 ? -5.457 -9.508 -4.921 1.00 93.69 107 GLU A O 1
ATOM 829 N N . VAL A 1 108 ? -3.723 -10.236 -6.143 1.00 94.75 108 VAL A N 1
ATOM 830 C CA . VAL A 1 108 ? -2.815 -9.152 -5.734 1.00 94.75 108 VAL A CA 1
ATOM 831 C C . VAL A 1 108 ? -3.373 -7.786 -6.139 1.00 94.75 108 VAL A C 1
ATOM 833 O O . VAL A 1 108 ? -3.357 -6.846 -5.341 1.00 94.75 108 VAL A O 1
ATOM 836 N N . ALA A 1 109 ? -3.896 -7.666 -7.360 1.00 94.50 109 ALA A N 1
ATOM 837 C CA . ALA A 1 109 ? -4.455 -6.420 -7.869 1.00 94.50 109 ALA A CA 1
ATOM 838 C C . ALA A 1 109 ? -5.730 -5.988 -7.120 1.00 94.50 109 ALA A C 1
ATOM 840 O O . ALA A 1 109 ? -5.881 -4.811 -6.775 1.00 94.50 109 ALA A O 1
ATOM 841 N N . ALA A 1 110 ? -6.628 -6.932 -6.832 1.00 95.44 110 ALA A N 1
ATOM 842 C CA . ALA A 1 110 ? -7.824 -6.706 -6.026 1.00 95.44 110 ALA A CA 1
ATOM 843 C C . ALA A 1 110 ? -7.448 -6.305 -4.594 1.00 95.44 110 ALA A C 1
ATOM 845 O O . ALA A 1 110 ? -7.882 -5.254 -4.124 1.00 95.44 110 ALA A O 1
ATOM 846 N N . THR A 1 111 ? -6.528 -7.043 -3.966 1.00 97.06 111 THR A N 1
ATOM 847 C CA . THR A 1 111 ? -6.011 -6.749 -2.621 1.00 97.06 111 THR A CA 1
ATOM 848 C C . THR A 1 111 ? -5.418 -5.344 -2.539 1.00 97.06 111 THR A C 1
ATOM 850 O O . THR A 1 111 ? -5.679 -4.612 -1.585 1.00 97.06 111 THR A O 1
ATOM 853 N N . PHE A 1 112 ? -4.654 -4.915 -3.550 1.00 97.81 112 PHE A N 1
ATOM 854 C CA . PHE A 1 112 ? -4.130 -3.549 -3.603 1.00 97.81 112 PHE A CA 1
ATOM 855 C C . PHE A 1 112 ? -5.250 -2.502 -3.657 1.00 97.81 112 PHE A C 1
ATOM 857 O O . PHE A 1 112 ? -5.198 -1.497 -2.941 1.00 97.81 112 PHE A O 1
ATOM 864 N N . CYS A 1 113 ? -6.278 -2.735 -4.479 1.00 97.25 113 CYS A N 1
ATOM 865 C CA . CYS A 1 113 ? -7.430 -1.839 -4.587 1.00 97.25 113 CYS A CA 1
ATOM 866 C C . CYS A 1 113 ? -8.213 -1.745 -3.273 1.00 97.25 113 CYS A C 1
ATOM 868 O O . CYS A 1 113 ? -8.581 -0.642 -2.855 1.00 97.25 113 CYS A O 1
ATOM 870 N N . ASP A 1 114 ? -8.437 -2.877 -2.613 1.00 97.44 114 ASP A N 1
ATOM 871 C CA . ASP A 1 114 ? -9.178 -2.940 -1.359 1.00 97.44 114 ASP A CA 1
ATOM 872 C C . ASP A 1 114 ? -8.395 -2.305 -0.213 1.00 97.44 114 ASP A C 1
ATOM 874 O O . ASP A 1 114 ? -8.947 -1.466 0.497 1.00 97.44 114 ASP A O 1
ATOM 878 N N . LEU A 1 115 ? -7.091 -2.577 -0.095 1.00 97.69 115 LEU A N 1
ATOM 879 C CA . LEU A 1 115 ? -6.233 -1.911 0.888 1.00 97.69 115 LEU A CA 1
ATOM 880 C C . LEU A 1 115 ? -6.143 -0.400 0.654 1.00 97.69 115 LEU A C 1
ATOM 882 O O . LEU A 1 115 ? -6.096 0.361 1.619 1.00 97.69 115 LEU A O 1
ATOM 886 N N . GLN A 1 116 ? -6.148 0.070 -0.597 1.00 97.62 116 GLN A N 1
ATOM 887 C CA . GLN A 1 116 ? -6.163 1.508 -0.876 1.00 97.62 116 GLN A CA 1
ATOM 888 C C . GLN A 1 116 ? -7.467 2.167 -0.421 1.00 97.62 116 GLN A C 1
ATOM 890 O O . GLN A 1 116 ? -7.433 3.260 0.151 1.00 97.62 116 GLN A O 1
ATOM 895 N N . ARG A 1 117 ? -8.607 1.506 -0.656 1.00 97.69 117 ARG A N 1
ATOM 896 C CA . ARG A 1 117 ? -9.920 1.967 -0.187 1.00 97.69 117 ARG A CA 1
ATOM 897 C C . ARG A 1 117 ? -9.980 1.954 1.340 1.00 97.69 117 ARG A C 1
ATOM 899 O O . ARG A 1 117 ? -10.312 2.973 1.938 1.00 97.69 117 ARG A O 1
ATOM 906 N N . ALA A 1 118 ? -9.578 0.845 1.958 1.00 97.44 118 ALA A N 1
ATOM 907 C CA . ALA A 1 118 ? -9.548 0.673 3.406 1.00 97.44 118 ALA A CA 1
ATOM 908 C C . ALA A 1 118 ? -8.634 1.700 4.082 1.00 97.44 118 ALA A C 1
ATOM 910 O O . ALA A 1 118 ? -9.032 2.301 5.076 1.00 97.44 118 ALA A O 1
ATOM 911 N N . ARG A 1 119 ? -7.454 1.982 3.509 1.00 97.50 119 ARG A N 1
ATOM 912 C CA . ARG A 1 119 ? -6.583 3.067 3.976 1.00 97.50 119 ARG A CA 1
ATOM 913 C C . ARG A 1 119 ? -7.291 4.414 3.912 1.00 97.50 119 ARG A C 1
ATOM 915 O O . ARG A 1 119 ? -7.242 5.156 4.883 1.00 97.50 119 ARG A O 1
ATOM 922 N N . HIS A 1 120 ? -7.926 4.751 2.789 1.00 97.62 120 HIS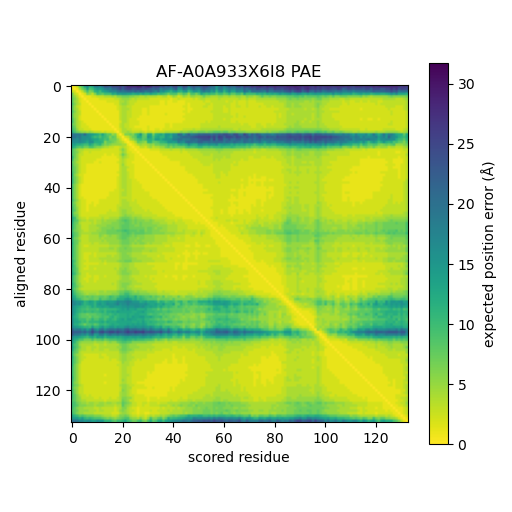 A N 1
ATOM 923 C CA . HIS A 1 120 ? -8.614 6.035 2.663 1.00 97.62 120 HIS A CA 1
ATOM 924 C C . HIS A 1 120 ? -9.693 6.195 3.745 1.00 97.62 120 HIS A C 1
ATOM 926 O O . HIS A 1 120 ? -9.761 7.233 4.395 1.00 97.62 120 HIS A O 1
ATOM 932 N N . THR A 1 121 ? -10.489 5.155 3.995 1.00 98.00 121 THR A N 1
ATOM 933 C CA . THR A 1 121 ? -11.456 5.133 5.102 1.00 98.00 121 THR A CA 1
ATOM 934 C C . THR A 1 121 ? -10.765 5.262 6.466 1.00 98.00 121 THR A C 1
ATOM 936 O O . THR A 1 121 ? -11.180 6.068 7.295 1.00 98.00 121 THR A O 1
ATOM 939 N N . ALA A 1 122 ? -9.682 4.519 6.704 1.00 97.19 122 ALA A N 1
ATOM 940 C CA . ALA A 1 122 ? -8.947 4.545 7.968 1.00 97.19 122 ALA A CA 1
ATOM 941 C C . ALA A 1 122 ? -8.318 5.913 8.274 1.00 97.19 122 ALA A C 1
ATOM 943 O O . ALA A 1 122 ? -8.308 6.323 9.438 1.00 97.19 122 ALA A O 1
ATOM 944 N N . ASP A 1 123 ? -7.823 6.605 7.248 1.00 96.81 123 ASP A N 1
ATOM 945 C CA . ASP A 1 123 ? -7.128 7.887 7.368 1.00 96.81 123 ASP A CA 1
ATOM 946 C C . ASP A 1 123 ? -8.100 9.082 7.419 1.00 96.81 123 ASP A C 1
ATOM 948 O O . ASP A 1 123 ? -7.816 10.052 8.119 1.00 96.81 123 ASP A O 1
ATOM 952 N N . TYR A 1 124 ? -9.232 9.028 6.700 1.00 96.81 124 TYR A N 1
ATOM 953 C CA . TYR A 1 124 ? -10.069 10.214 6.453 1.00 96.81 124 TYR A CA 1
ATOM 954 C C . TYR A 1 124 ? -11.519 10.130 6.931 1.00 96.81 124 TYR A C 1
ATOM 956 O O . TYR A 1 124 ? -12.151 11.175 7.054 1.00 96.81 124 TYR A O 1
ATOM 964 N N . ASP A 1 125 ? -12.067 8.944 7.208 1.00 97.38 125 ASP A N 1
ATOM 965 C CA . ASP A 1 125 ? -13.426 8.826 7.746 1.00 97.38 125 ASP A CA 1
ATOM 966 C C . ASP A 1 125 ? -13.372 8.713 9.280 1.00 97.38 125 ASP A C 1
ATOM 968 O O . ASP A 1 125 ? -13.019 7.645 9.794 1.00 97.38 125 ASP A O 1
ATOM 972 N N . PRO A 1 126 ? -13.713 9.765 10.048 1.00 93.25 126 PRO A N 1
ATOM 973 C CA . PRO A 1 126 ? -13.658 9.727 11.509 1.00 93.25 126 PRO A CA 1
ATOM 9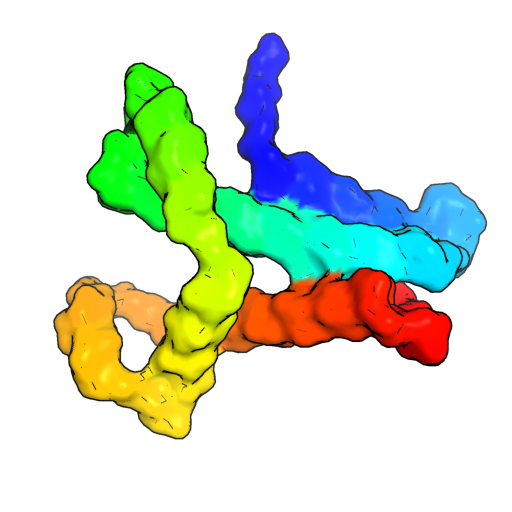74 C C . PRO A 1 126 ? -14.753 8.852 12.138 1.00 93.25 126 PRO A C 1
ATOM 976 O O . PRO A 1 126 ? -14.614 8.458 13.295 1.00 93.25 126 PRO A O 1
ATOM 979 N N . LEU A 1 127 ? -15.819 8.526 11.399 1.00 96.50 127 LEU A N 1
ATOM 980 C CA . LEU A 1 127 ? -16.950 7.735 11.889 1.00 96.50 127 LEU A CA 1
ATOM 981 C C . LEU A 1 127 ? -16.768 6.234 11.643 1.00 96.50 127 LEU A C 1
ATOM 983 O O . LEU A 1 127 ? -17.411 5.421 12.310 1.00 96.50 127 LEU A O 1
A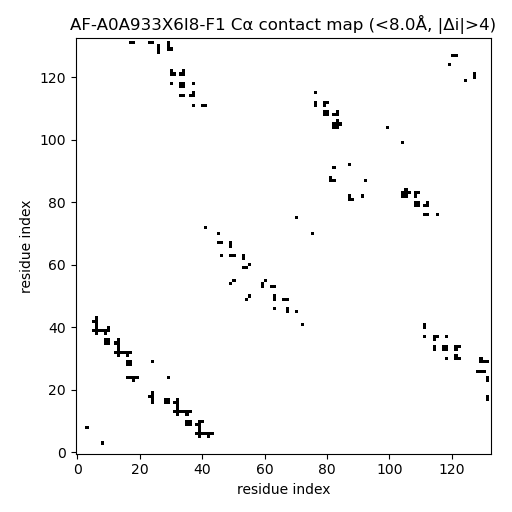TOM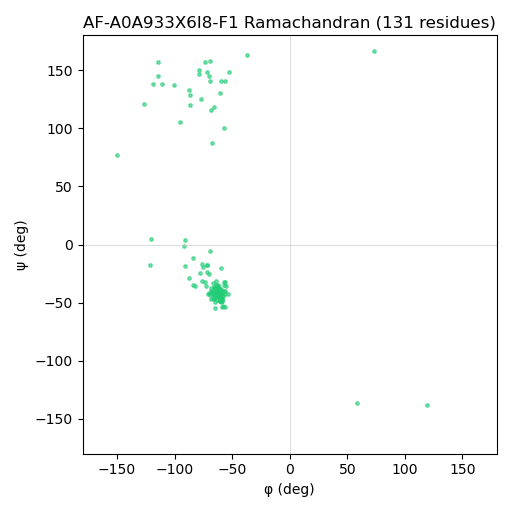 987 N N . ALA A 1 128 ? -15.869 5.855 10.731 1.00 95.88 128 ALA A N 1
ATOM 988 C CA . ALA A 1 128 ? -15.565 4.458 10.456 1.00 95.88 128 ALA A CA 1
ATOM 989 C C . ALA A 1 128 ? -15.128 3.688 11.718 1.00 95.88 128 ALA A C 1
ATOM 991 O O . ALA A 1 128 ? -14.365 4.174 12.562 1.00 95.88 128 ALA A O 1
ATOM 992 N N . ARG A 1 129 ? -15.580 2.439 11.833 1.00 94.38 129 ARG A N 1
ATOM 993 C CA . ARG A 1 129 ? -15.160 1.517 12.892 1.00 94.38 129 ARG A CA 1
ATOM 994 C C . ARG A 1 129 ? -14.490 0.305 12.275 1.00 94.38 129 ARG A C 1
ATOM 996 O O . ARG A 1 129 ? -14.963 -0.226 11.279 1.00 94.38 129 ARG A O 1
ATOM 1003 N N . PHE A 1 130 ? -13.406 -0.126 12.901 1.00 92.75 130 PHE A N 1
ATOM 1004 C CA . PHE A 1 130 ? -12.607 -1.266 12.476 1.00 92.75 130 PHE A CA 1
ATOM 1005 C C . PHE A 1 130 ? -12.694 -2.369 13.527 1.00 92.75 130 PHE A C 1
ATOM 1007 O O . PHE A 1 130 ? -12.756 -2.086 14.726 1.00 92.75 130 PHE A O 1
ATOM 1014 N N . ALA A 1 131 ? -12.681 -3.618 13.081 1.00 88.31 131 ALA A N 1
ATOM 1015 C CA . ALA A 1 131 ? -12.543 -4.788 13.934 1.00 88.31 131 ALA A CA 1
ATOM 1016 C C . ALA A 1 131 ? -11.217 -5.489 13.613 1.00 88.31 131 ALA A C 1
ATOM 1018 O O . ALA A 1 131 ? -10.643 -5.270 12.547 1.00 88.31 131 ALA A O 1
ATOM 1019 N N . ALA A 1 132 ? -10.710 -6.262 14.569 1.00 78.25 132 ALA A N 1
ATOM 1020 C CA . ALA A 1 132 ? -9.727 -7.288 14.257 1.00 78.25 132 ALA A CA 1
ATOM 1021 C C . ALA A 1 132 ? -10.508 -8.543 13.866 1.00 78.25 132 ALA A C 1
ATOM 1023 O O . ALA A 1 132 ? -11.417 -8.922 14.609 1.00 78.25 132 ALA A O 1
ATOM 1024 N N . ASP A 1 133 ? -10.164 -9.112 12.717 1.00 61.78 133 ASP A N 1
ATOM 1025 C CA . ASP A 1 133 ? -10.702 -10.381 12.228 1.00 61.78 133 ASP A CA 1
ATOM 1026 C C . ASP A 1 133 ? -10.042 -11.573 12.942 1.00 61.78 133 ASP A C 1
ATOM 1028 O O . ASP A 1 133 ? -8.834 -11.470 13.281 1.00 61.78 133 ASP A O 1
#

Mean predicted aligned error: 5.0 Å